Protein AF-F8FMU2-F1 (afdb_monomer)

Secondary structure (DSSP, 8-state):
-EETTEE---EEEPTTS-EEE-HHHH-----------

Organism: Pa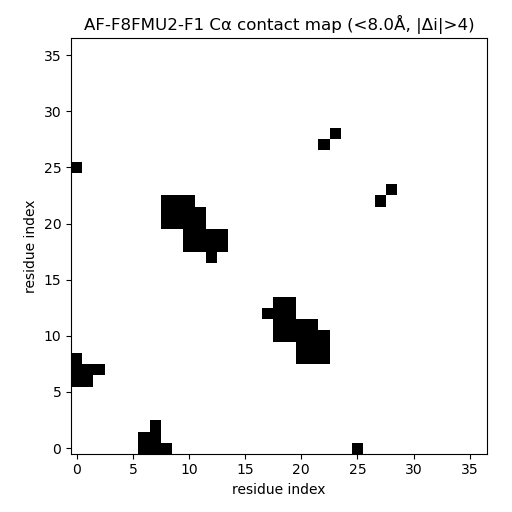enibacillus mucilaginosus (strain KNP414) (NCBI:txid1036673)

Solvent-accessible surface area (backbone atoms only —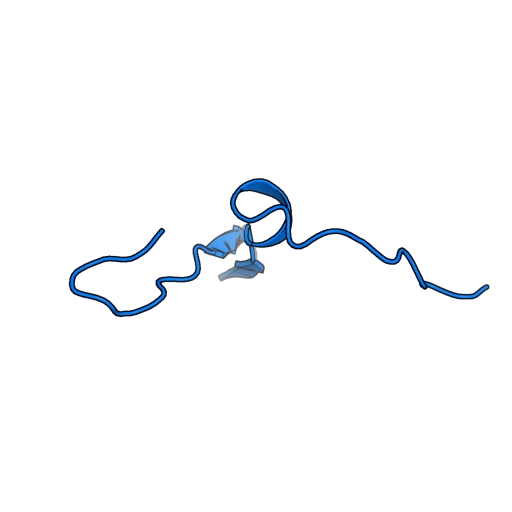 not comparable to full-atom values): 2669 Å² total; per-residue (Å²): 102,68,61,97,84,43,81,55,87,51,65,46,76,47,95,89,69,48,76,46,69,42,47,78,79,76,44,80,68,80,78,78,92,76,85,78,132

Sequence (37 aa):
MTVNGEKMSVFQVEEDGTLSSLDDLFFEEEMPQVHAN

Structure (mmCIF, N/CA/C/O backbone):
data_AF-F8FMU2-F1
#
_entry.id   AF-F8FMU2-F1
#
loop_
_atom_site.group_PDB
_atom_site.id
_atom_site.type_symbol
_atom_site.label_atom_id
_atom_site.label_alt_id
_atom_site.label_comp_id
_atom_site.label_asym_id
_atom_site.label_entity_id
_atom_site.label_seq_id
_atom_site.pdbx_PDB_ins_code
_atom_site.Cartn_x
_atom_site.Cartn_y
_atom_site.Cartn_z
_atom_site.occupancy
_atom_site.B_iso_or_equiv
_atom_site.auth_seq_id
_atom_site.auth_comp_id
_atom_site.auth_asym_id
_atom_site.auth_atom_id
_atom_site.pdbx_PDB_model_num
ATOM 1 N N . MET A 1 1 ? -11.027 0.215 5.791 1.00 62.12 1 MET A N 1
ATOM 2 C CA . MET A 1 1 ? -12.003 0.613 4.765 1.00 62.12 1 MET A CA 1
ATOM 3 C C . MET A 1 1 ? -12.871 -0.580 4.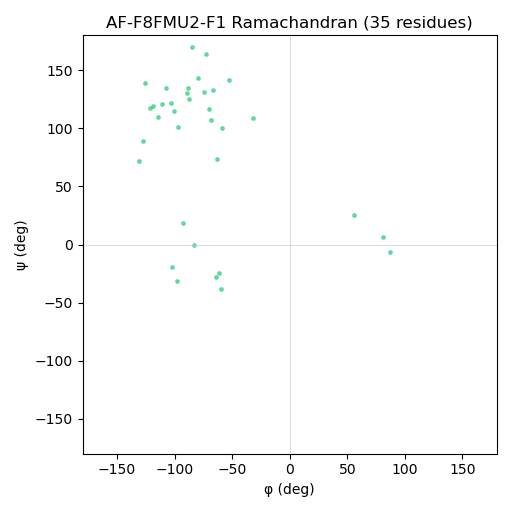391 1.00 62.12 1 MET A C 1
ATOM 5 O O . MET A 1 1 ? -12.340 -1.621 4.021 1.00 62.12 1 MET A O 1
ATOM 9 N N . THR A 1 2 ? -14.190 -0.444 4.515 1.00 65.06 2 THR A N 1
ATOM 10 C CA . THR A 1 2 ? -15.147 -1.501 4.162 1.00 65.06 2 THR A CA 1
ATOM 11 C C . THR A 1 2 ? -16.077 -0.942 3.099 1.00 65.06 2 THR A C 1
ATOM 13 O O . THR A 1 2 ? -16.779 0.035 3.357 1.00 65.06 2 THR A O 1
ATOM 16 N N . VAL A 1 3 ? -16.066 -1.521 1.902 1.00 59.50 3 VAL A N 1
ATOM 17 C CA . VAL A 1 3 ? -16.949 -1.113 0.801 1.00 59.50 3 VAL A CA 1
ATOM 18 C C . VAL A 1 3 ? -17.939 -2.251 0.589 1.00 59.50 3 VAL A C 1
ATOM 20 O O . VAL A 1 3 ? -17.534 -3.385 0.373 1.00 59.50 3 VAL A O 1
ATOM 23 N N . ASN A 1 4 ? -19.240 -1.979 0.725 1.00 75.69 4 ASN A N 1
ATOM 24 C CA . ASN A 1 4 ? -20.307 -2.992 0.638 1.00 75.69 4 ASN A CA 1
ATOM 25 C C . ASN A 1 4 ? -20.172 -4.190 1.606 1.00 75.69 4 ASN A C 1
ATOM 27 O O . ASN A 1 4 ? -20.706 -5.260 1.339 1.00 75.69 4 ASN A O 1
ATOM 31 N N . GLY A 1 5 ? -19.480 -4.025 2.737 1.00 73.81 5 GLY A N 1
ATOM 32 C CA . GLY A 1 5 ? -19.251 -5.113 3.698 1.00 73.81 5 GLY A CA 1
ATOM 33 C C . GLY A 1 5 ? -18.010 -5.969 3.413 1.00 73.81 5 GLY A C 1
ATOM 34 O O . GLY A 1 5 ? -17.641 -6.770 4.266 1.00 73.81 5 GLY A O 1
ATOM 35 N N . GLU A 1 6 ? -17.322 -5.763 2.286 1.00 74.38 6 GLU A N 1
ATOM 36 C CA . GLU A 1 6 ? -16.038 -6.404 1.986 1.00 74.38 6 GLU A CA 1
ATOM 37 C C . GLU A 1 6 ? -14.873 -5.544 2.509 1.00 74.38 6 GLU A C 1
ATOM 39 O O . GLU A 1 6 ? -14.824 -4.327 2.283 1.00 74.38 6 GLU A O 1
ATOM 44 N N . LYS A 1 7 ? -13.944 -6.168 3.253 1.00 73.88 7 LYS A N 1
ATOM 45 C CA . LYS A 1 7 ? -12.713 -5.516 3.730 1.00 73.88 7 LYS A CA 1
ATOM 46 C C . LYS A 1 7 ? -11.814 -5.291 2.517 1.00 73.88 7 LYS A C 1
ATOM 48 O O . LYS A 1 7 ? -11.380 -6.246 1.884 1.00 73.88 7 LYS A O 1
ATOM 53 N N . MET A 1 8 ? -11.540 -4.030 2.203 1.00 76.56 8 MET A N 1
ATOM 54 C CA . MET A 1 8 ? -10.625 -3.666 1.127 1.00 76.56 8 MET A CA 1
ATOM 55 C C . MET A 1 8 ? -9.277 -3.287 1.738 1.00 76.56 8 MET A C 1
ATOM 57 O O . MET A 1 8 ? -9.206 -2.291 2.461 1.00 76.56 8 MET A O 1
ATOM 61 N N . SER A 1 9 ? -8.235 -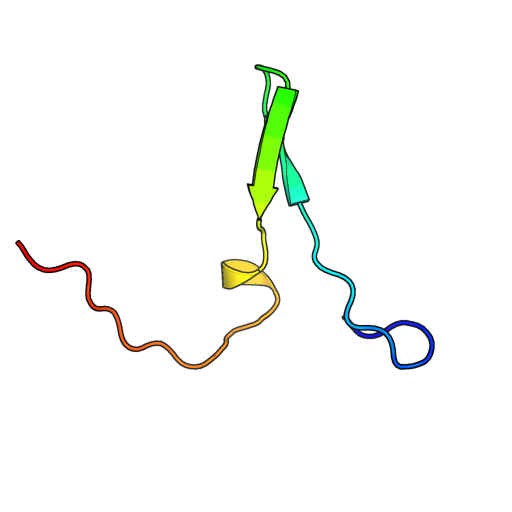4.072 1.457 1.00 78.19 9 SER A N 1
ATOM 62 C CA . SER A 1 9 ? -6.848 -3.718 1.790 1.00 78.19 9 SER A CA 1
ATOM 63 C C . SER A 1 9 ? -6.294 -2.738 0.761 1.00 78.19 9 SER A C 1
ATOM 65 O O . SER A 1 9 ? -6.600 -2.821 -0.433 1.00 78.19 9 SER A O 1
ATOM 67 N N . VAL A 1 10 ? -5.489 -1.793 1.234 1.00 82.06 10 VAL A N 1
ATOM 68 C CA . VAL A 1 10 ? -4.848 -0.777 0.395 1.00 82.06 10 VAL A CA 1
ATOM 69 C C . VAL A 1 10 ? -3.368 -1.106 0.299 1.00 82.06 10 VAL A C 1
ATOM 71 O O . VAL A 1 10 ? -2.727 -1.398 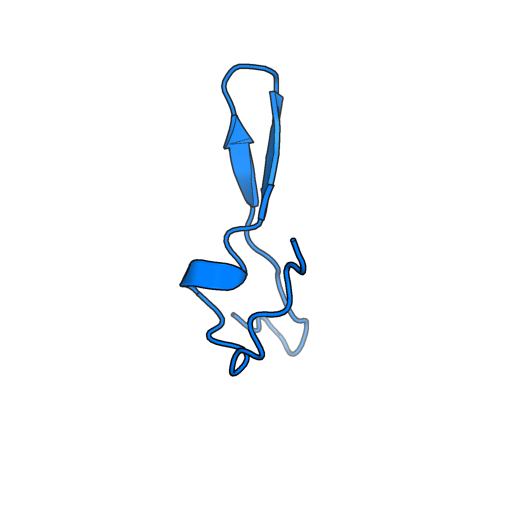1.305 1.00 82.06 10 VAL A O 1
ATOM 74 N N . PHE A 1 11 ? -2.822 -1.028 -0.910 1.00 88.12 11 PHE A N 1
ATOM 75 C CA . PHE A 1 11 ? -1.416 -1.301 -1.176 1.00 88.12 11 PHE A CA 1
ATOM 76 C C . PHE A 1 11 ? -0.786 -0.113 -1.901 1.00 88.12 11 PHE A C 1
ATOM 78 O O . PHE A 1 11 ? -1.399 0.477 -2.793 1.00 88.12 11 PHE A O 1
ATOM 85 N N . GLN A 1 12 ? 0.438 0.227 -1.519 1.00 88.19 12 GLN A N 1
ATOM 86 C CA . GLN A 1 12 ? 1.311 1.133 -2.245 1.00 88.19 12 GLN A CA 1
ATOM 87 C C . GLN A 1 12 ? 2.125 0.340 -3.263 1.00 88.19 12 GLN A C 1
ATOM 89 O O . GLN A 1 12 ? 2.684 -0.704 -2.937 1.00 88.19 12 GLN A O 1
ATOM 94 N N . VAL A 1 13 ? 2.203 0.859 -4.486 1.00 93.19 13 VAL A N 1
ATOM 95 C CA . VAL A 1 13 ? 3.076 0.321 -5.531 1.00 93.19 13 VAL A CA 1
ATOM 96 C C . VAL A 1 13 ? 4.449 0.969 -5.389 1.00 93.19 13 VAL A C 1
ATOM 98 O O 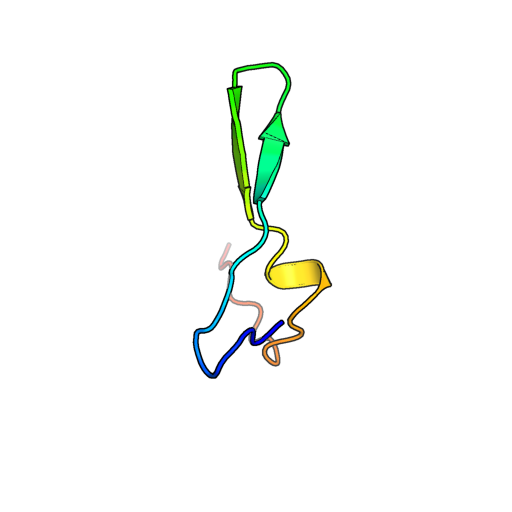. VAL A 1 13 ? 4.552 2.199 -5.376 1.00 93.19 13 VAL A O 1
ATOM 101 N N . GLU A 1 14 ? 5.485 0.150 -5.268 1.00 92.06 14 GLU A N 1
ATOM 102 C CA . GLU A 1 14 ? 6.878 0.594 -5.245 1.00 92.06 14 GLU A CA 1
ATOM 103 C C . GLU A 1 14 ? 7.444 0.758 -6.666 1.00 92.06 14 GLU A C 1
ATOM 105 O O . GLU A 1 14 ? 6.823 0.378 -7.661 1.00 92.06 14 GLU A O 1
ATOM 110 N N . GLU A 1 15 ? 8.632 1.356 -6.784 1.00 93.88 15 GLU A N 1
ATOM 111 C CA . GLU A 1 15 ? 9.286 1.613 -8.079 1.00 93.88 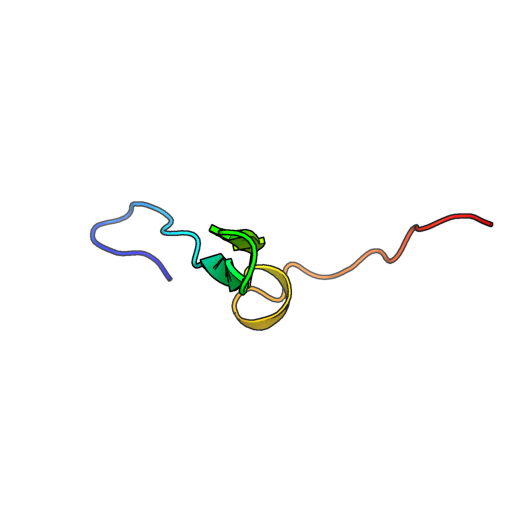15 GLU A CA 1
ATOM 112 C C . GLU A 1 15 ? 9.652 0.319 -8.828 1.00 93.88 15 GLU A C 1
ATOM 114 O O . GLU A 1 15 ? 9.656 0.286 -10.059 1.00 93.88 15 GLU A O 1
ATOM 119 N N . ASP A 1 16 ? 9.898 -0.767 -8.096 1.00 93.00 16 ASP A N 1
ATOM 120 C CA . ASP A 1 16 ? 10.172 -2.098 -8.641 1.00 93.00 16 ASP A CA 1
ATOM 121 C C . ASP A 1 16 ? 8.897 -2.886 -9.006 1.00 93.00 16 ASP A C 1
ATOM 123 O O . ASP A 1 16 ? 8.973 -4.004 -9.521 1.00 93.00 16 ASP A O 1
ATOM 127 N N . GLY A 1 17 ? 7.720 -2.295 -8.777 1.00 92.25 17 GLY A N 1
ATOM 128 C CA . GLY A 1 17 ? 6.418 -2.906 -9.029 1.00 92.25 17 GLY A CA 1
ATOM 129 C C . GLY A 1 17 ? 5.947 -3.859 -7.931 1.00 92.25 17 GLY A C 1
ATOM 130 O O . GLY A 1 17 ? 4.912 -4.509 -8.108 1.00 92.25 17 GLY A O 1
ATOM 131 N N . THR A 1 18 ? 6.663 -3.957 -6.809 1.00 92.19 18 THR A N 1
ATOM 132 C CA . THR A 1 18 ? 6.175 -4.669 -5.626 1.00 92.19 18 THR A CA 1
ATOM 133 C C . THR A 1 18 ? 5.063 -3.885 -4.927 1.00 92.19 18 THR A C 1
ATOM 135 O O . THR A 1 18 ? 4.816 -2.708 -5.209 1.00 92.19 18 THR A O 1
ATOM 138 N N . LEU A 1 19 ? 4.326 -4.576 -4.054 1.00 91.31 19 LEU A N 1
ATOM 139 C CA . LEU A 1 19 ? 3.177 -4.027 -3.342 1.00 91.31 19 LEU A CA 1
ATOM 140 C C . LEU A 1 19 ? 3.426 -4.066 -1.836 1.00 91.31 19 LEU A C 1
ATOM 142 O O . LEU A 1 19 ? 3.536 -5.148 -1.260 1.00 91.31 19 LEU A O 1
ATOM 146 N N . SER A 1 20 ? 3.424 -2.894 -1.207 1.00 85.19 20 SER A N 1
ATOM 147 C CA . SER A 1 20 ? 3.519 -2.737 0.246 1.00 85.19 20 SER A CA 1
ATOM 148 C C . SER A 1 20 ? 2.143 -2.412 0.823 1.00 85.19 20 SER A C 1
ATOM 150 O O . SER A 1 20 ? 1.497 -1.447 0.415 1.00 85.19 20 SER A O 1
ATOM 152 N N . SER A 1 21 ? 1.647 -3.234 1.749 1.00 84.50 21 SER A N 1
ATOM 153 C CA . SER A 1 21 ? 0.350 -3.003 2.393 1.00 84.50 21 SER A CA 1
ATOM 154 C C . SER A 1 21 ? 0.405 -1.748 3.255 1.00 84.50 21 SER A C 1
ATOM 156 O O . SER A 1 21 ? 1.306 -1.597 4.073 1.00 84.50 21 SER A O 1
ATOM 158 N N . LEU A 1 22 ? -0.595 -0.880 3.126 1.00 85.56 22 LEU A N 1
ATOM 159 C CA . LEU A 1 22 ? -0.786 0.262 4.025 1.00 85.56 22 LEU A CA 1
ATOM 160 C C . LEU A 1 22 ? -1.725 -0.090 5.185 1.00 85.56 22 LEU A C 1
ATOM 162 O O . LEU A 1 22 ? -2.286 0.797 5.830 1.00 85.56 22 LEU A O 1
ATOM 166 N N . ASP A 1 23 ? -1.911 -1.388 5.435 1.00 78.75 23 ASP A N 1
ATOM 167 C CA . ASP A 1 23 ? -2.799 -1.872 6.480 1.00 78.75 23 ASP A CA 1
ATOM 168 C C . ASP A 1 23 ? -2.344 -1.348 7.858 1.00 78.75 23 ASP A C 1
ATOM 170 O O . ASP A 1 23 ? -3.179 -0.821 8.583 1.00 78.75 23 ASP A O 1
ATOM 174 N N . ASP A 1 24 ? -1.035 -1.274 8.126 1.00 73.38 24 ASP A N 1
ATOM 175 C CA . ASP A 1 24 ? -0.452 -0.712 9.361 1.00 73.38 24 ASP A CA 1
ATOM 176 C C . ASP A 1 24 ? -0.759 0.783 9.612 1.00 73.38 24 ASP A C 1
ATOM 178 O O . ASP A 1 24 ? -0.705 1.243 10.751 1.00 73.38 24 ASP A O 1
ATOM 182 N N . LEU A 1 25 ? -1.050 1.570 8.565 1.00 75.44 25 LEU A N 1
ATOM 183 C CA . LEU A 1 25 ? -1.310 3.018 8.672 1.00 75.44 25 LEU A CA 1
ATOM 184 C C . LEU A 1 25 ? -2.805 3.360 8.713 1.00 75.44 25 LEU A C 1
ATOM 186 O O . LEU A 1 25 ? -3.194 4.370 9.299 1.00 75.44 25 LEU A O 1
ATOM 190 N N . PHE A 1 26 ? -3.643 2.564 8.045 1.00 69.19 26 PHE A N 1
ATOM 191 C CA . PHE A 1 26 ? -5.087 2.813 7.927 1.00 69.19 26 PHE A CA 1
ATOM 192 C C . PHE A 1 26 ? -5.934 1.941 8.844 1.00 69.19 26 PHE A C 1
ATOM 194 O O . PHE A 1 26 ? -7.103 2.249 9.095 1.00 69.19 26 PHE A O 1
ATOM 201 N N . PHE A 1 27 ? -5.367 0.839 9.306 1.00 64.31 27 PHE A N 1
ATOM 202 C CA . PHE A 1 27 ? -5.993 -0.092 10.209 1.00 64.31 27 PHE A CA 1
ATOM 203 C C . PHE A 1 27 ? -5.010 -0.255 11.360 1.00 64.31 27 PHE A C 1
ATOM 205 O O . PHE A 1 27 ? -4.146 -1.122 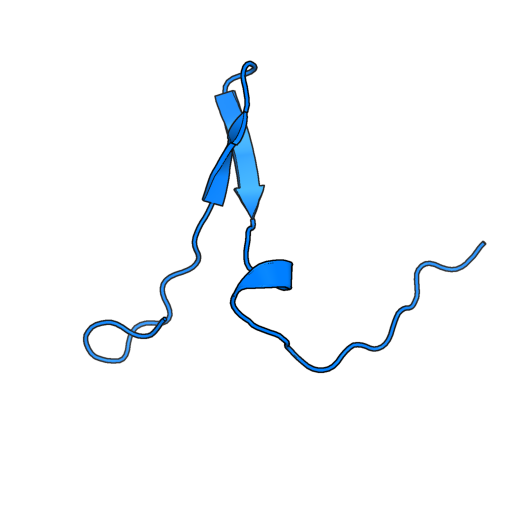11.338 1.00 64.31 27 PHE A O 1
ATOM 212 N N . GLU A 1 28 ? -5.133 0.606 12.371 1.00 56.59 28 GLU A N 1
ATOM 213 C CA . GLU A 1 28 ? -4.560 0.330 13.688 1.00 56.59 28 GLU A CA 1
ATOM 214 C C . GLU A 1 28 ? -5.262 -0.921 14.255 1.00 56.59 28 GLU A C 1
ATOM 216 O O . GLU A 1 28 ? -6.131 -0.834 15.120 1.00 56.59 28 GLU A O 1
ATOM 221 N N . GLU A 1 29 ? -4.950 -2.108 13.726 1.00 56.69 29 GLU A N 1
ATOM 222 C CA . GLU A 1 29 ? -5.122 -3.340 14.482 1.00 56.69 29 GLU A CA 1
ATOM 223 C C . GLU A 1 29 ? -4.087 -3.274 15.604 1.00 56.69 29 GLU A C 1
ATOM 225 O O . GLU A 1 29 ? -2.879 -3.312 15.377 1.00 56.69 29 GLU A O 1
ATOM 230 N N . GLU A 1 30 ? -4.605 -3.050 16.810 1.00 50.72 30 GLU A N 1
ATOM 231 C CA . GLU A 1 30 ? -3.898 -2.965 18.082 1.00 50.72 30 GLU A CA 1
ATOM 232 C C . GLU A 1 30 ? -2.668 -3.888 18.106 1.00 50.72 30 GLU A C 1
ATOM 234 O O . GLU A 1 30 ? -2.780 -5.114 18.138 1.00 50.72 30 GLU A O 1
ATOM 239 N N . MET A 1 31 ? -1.477 -3.286 18.064 1.00 51.97 31 MET A N 1
ATOM 240 C CA . MET A 1 31 ? -0.208 -4.010 18.057 1.00 51.97 31 MET A CA 1
ATOM 241 C C . MET A 1 31 ? -0.126 -5.012 19.222 1.00 51.97 31 MET A C 1
ATOM 243 O O . MET A 1 31 ? -0.354 -4.647 20.378 1.00 51.97 31 MET A O 1
ATOM 247 N N . PRO A 1 32 ? 0.450 -6.197 18.973 1.00 47.16 32 PRO A N 1
ATOM 248 C CA . PRO A 1 32 ? 1.619 -6.559 19.749 1.00 47.16 32 PRO A CA 1
ATOM 249 C C . PRO A 1 32 ? 2.812 -6.637 18.810 1.00 47.16 32 PRO A C 1
ATOM 251 O O . PRO A 1 32 ? 2.959 -7.534 17.984 1.00 47.16 32 PRO A O 1
ATOM 254 N N . GLN A 1 33 ? 3.681 -5.651 18.985 1.00 54.59 33 GLN A N 1
ATOM 255 C CA . GLN A 1 33 ? 5.012 -5.591 18.416 1.00 54.59 33 GLN A CA 1
ATOM 256 C C . GLN A 1 33 ? 5.790 -6.817 18.909 1.00 54.59 33 GLN A C 1
ATOM 258 O O . GLN A 1 33 ? 6.256 -6.845 20.046 1.00 54.59 33 GLN A O 1
ATOM 263 N N . VAL A 1 34 ? 5.901 -7.854 18.083 1.00 57.16 34 VAL A N 1
ATOM 264 C CA . VAL A 1 34 ? 6.815 -8.977 18.320 1.00 57.16 34 VAL A CA 1
ATOM 265 C C . VAL A 1 34 ? 7.624 -9.253 17.060 1.00 57.16 34 VAL A C 1
ATOM 267 O O . VAL A 1 34 ? 7.443 -10.259 16.386 1.00 57.16 34 VAL A O 1
ATOM 270 N N . HIS A 1 35 ? 8.565 -8.363 16.752 1.00 46.84 35 HIS A N 1
ATOM 271 C CA . HIS A 1 35 ? 9.773 -8.802 16.060 1.00 46.84 35 HIS A CA 1
ATOM 272 C C . HIS A 1 35 ? 10.850 -9.011 17.123 1.00 46.84 35 HIS A C 1
ATOM 274 O O . HIS A 1 35 ? 11.391 -8.064 17.689 1.00 46.84 35 HIS A O 1
ATOM 280 N N . ALA A 1 36 ? 11.056 -10.278 17.475 1.00 45.84 36 ALA A N 1
ATOM 281 C CA . ALA A 1 36 ? 12.102 -10.713 18.382 1.00 45.84 36 ALA A CA 1
ATOM 282 C C . ALA A 1 36 ? 13.469 -10.671 17.672 1.00 45.84 36 ALA A C 1
ATOM 284 O O . ALA A 1 36 ? 13.572 -11.199 16.570 1.00 45.84 36 ALA A O 1
ATOM 285 N N . ASN A 1 37 ? 14.442 -10.060 18.365 1.00 47.72 37 ASN A N 1
ATOM 286 C CA . ASN A 1 37 ? 15.917 -10.115 18.273 1.00 47.72 37 ASN A CA 1
ATOM 287 C C . ASN A 1 37 ? 16.600 -10.279 16.908 1.00 47.72 37 ASN A C 1
ATOM 289 O O . ASN A 1 37 ? 16.554 -11.391 16.340 1.00 47.72 37 ASN A O 1
#

InterPro domains:
  IPR059932 YrzR-like, zinc ribbon domain [PF27112] (1-30)

Foldseek 3Di:
DADPNHDDWDWDQDPVRDTHTCCVVPPCPPDDDDPDD

Mean predicted aligned error: 10.29 Å

Radius of gyration: 12.95 Å; Cα contacts (8 Å, |Δi|>4): 29; chains: 1; bounding box: 36×14×29 Å

pLDDT: mean 72.35, std 15.58, range [45.84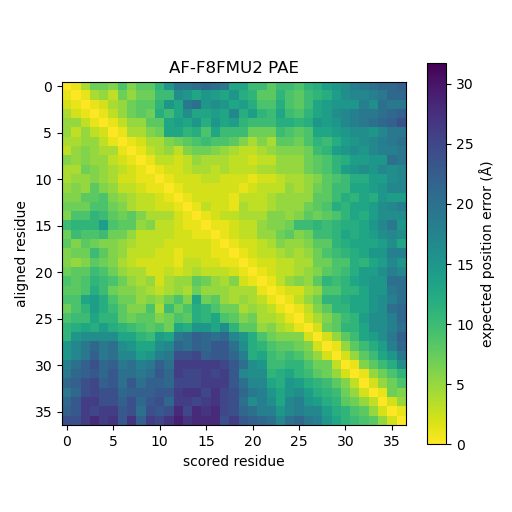, 93.88]